Protein AF-A0A382VR81-F1 (afdb_monomer_lite)

Sequence (101 aa):
LRLDLHKSNTGKYSLIIDSGKGIYLSEFKLENPKLPPAFAMFLRRHLNNSILKRIELQQGERIIELVFQTKIGEKKLISELHGKGNFILTDSKNKIINSAV

pLDDT: mean 95.31, std 3.08, range [80.69, 98.56]

Secondary structure (DSSP, 8-state):
-EEEEEETTTEEEEEEEETTTEEEEE-S-PPPPSS--HHHHHHHHHHTT-EEEEEEEPTTSSEEEEEEEETTEEEEEEEE-STT-EEEEEETT--EEEEE-

Radius of gyration: 13.34 Å; chains: 1; bounding box: 29×31×34 Å

Structure (mmCIF, N/CA/C/O backbone):
data_AF-A0A382VR81-F1
#
_entry.id   AF-A0A382VR81-F1
#
loop_
_atom_site.group_PDB
_atom_site.id
_atom_site.type_symbol
_atom_site.label_atom_id
_atom_site.label_alt_id
_atom_site.label_comp_id
_atom_site.label_asym_id
_atom_site.label_entity_id
_atom_site.label_seq_id
_atom_site.pdbx_PDB_ins_code
_atom_site.Cartn_x
_atom_site.Cartn_y
_atom_site.Cartn_z
_atom_site.occupancy
_atom_site.B_iso_or_equiv
_atom_site.auth_seq_id
_atom_site.auth_comp_id
_atom_site.auth_asym_id
_atom_site.auth_atom_id
_atom_site.pdbx_PDB_model_num
ATOM 1 N N . LEU A 1 1 ? 7.618 -1.968 1.456 1.00 92.50 1 LEU A N 1
ATOM 2 C CA . LEU A 1 1 ? 6.704 -0.839 1.761 1.00 92.50 1 LEU A CA 1
ATOM 3 C C . LEU A 1 1 ? 6.110 -1.012 3.160 1.00 92.50 1 LEU A C 1
ATOM 5 O O . LEU A 1 1 ? 5.735 -2.123 3.501 1.00 92.50 1 LEU A O 1
ATOM 9 N N . ARG A 1 2 ? 6.009 0.056 3.962 1.00 94.31 2 ARG A N 1
ATOM 10 C CA . ARG A 1 2 ? 5.326 0.048 5.269 1.00 94.31 2 ARG A CA 1
ATOM 11 C C . ARG A 1 2 ? 4.109 0.967 5.224 1.00 94.31 2 ARG A C 1
ATOM 13 O O . ARG A 1 2 ? 4.253 2.139 4.880 1.00 94.31 2 ARG A O 1
ATOM 20 N N . LEU A 1 3 ? 2.946 0.447 5.601 1.00 95.19 3 LEU A N 1
ATOM 21 C CA . LEU A 1 3 ? 1.704 1.195 5.758 1.00 95.19 3 LEU A CA 1
ATOM 22 C C . LEU A 1 3 ? 1.304 1.200 7.231 1.00 95.19 3 LEU A C 1
ATOM 24 O O . LEU A 1 3 ? 1.071 0.155 7.832 1.00 95.19 3 LEU A O 1
ATOM 28 N N . ASP A 1 4 ? 1.220 2.394 7.800 1.00 94.94 4 ASP A N 1
ATOM 29 C CA . ASP A 1 4 ? 0.719 2.599 9.151 1.00 94.94 4 ASP A CA 1
ATOM 30 C C . ASP A 1 4 ? -0.797 2.838 9.076 1.00 94.94 4 ASP A C 1
ATOM 32 O O . ASP A 1 4 ? -1.244 3.867 8.569 1.00 94.94 4 ASP A O 1
ATOM 36 N N . LEU A 1 5 ? -1.581 1.874 9.556 1.00 95.38 5 LEU A N 1
ATOM 37 C CA . LEU A 1 5 ? -3.043 1.870 9.504 1.00 95.38 5 LEU A CA 1
ATOM 38 C C . LEU A 1 5 ? -3.611 2.066 10.909 1.00 95.38 5 LEU A C 1
ATOM 40 O O . LEU A 1 5 ? -3.098 1.506 11.873 1.00 95.38 5 LEU A O 1
ATOM 44 N N . HIS A 1 6 ? -4.691 2.832 11.034 1.00 95.94 6 HIS A N 1
ATOM 45 C CA . HIS A 1 6 ? -5.416 2.980 12.293 1.00 95.94 6 HIS A CA 1
ATOM 46 C C . HIS A 1 6 ? -6.778 2.298 12.192 1.00 95.94 6 HIS A C 1
ATOM 48 O O . HIS A 1 6 ? -7.561 2.603 11.292 1.00 95.94 6 HIS A O 1
ATOM 54 N N . LYS A 1 7 ? -7.072 1.400 13.132 1.00 94.75 7 LYS A N 1
ATOM 55 C CA . LYS A 1 7 ? -8.374 0.752 13.273 1.00 94.75 7 LYS A CA 1
ATOM 56 C C . LYS A 1 7 ? -9.043 1.264 14.544 1.00 94.75 7 LYS A C 1
ATOM 58 O O . LYS A 1 7 ? -8.472 1.188 15.633 1.00 94.75 7 LYS A O 1
ATOM 63 N N . SER A 1 8 ? -10.258 1.792 14.407 1.00 93.50 8 SER A N 1
ATOM 64 C CA . SER A 1 8 ? -11.034 2.305 15.540 1.00 93.50 8 SER A CA 1
ATOM 65 C C . SER A 1 8 ? -11.140 1.264 16.657 1.00 93.50 8 SER A C 1
ATOM 67 O O . SER A 1 8 ? -11.307 0.073 16.389 1.00 93.50 8 SER A O 1
ATOM 69 N N . ASN A 1 9 ? -11.022 1.715 17.907 1.00 94.19 9 ASN A N 1
ATOM 70 C CA . ASN A 1 9 ? -11.075 0.896 19.128 1.00 94.19 9 ASN A CA 1
ATOM 71 C C . ASN A 1 9 ? -9.974 -0.173 19.274 1.00 94.19 9 ASN A C 1
ATOM 73 O O . ASN A 1 9 ? -9.983 -0.915 20.247 1.00 94.19 9 ASN A O 1
ATOM 77 N N . THR A 1 10 ? -9.030 -0.267 18.333 1.00 94.62 10 THR A N 1
ATOM 78 C CA . THR A 1 10 ? -7.897 -1.214 18.394 1.00 94.62 10 THR A CA 1
ATOM 79 C C . THR A 1 10 ? -6.547 -0.509 18.315 1.00 94.62 10 THR A C 1
ATOM 81 O O . THR A 1 10 ? -5.570 -0.993 18.874 1.00 94.62 10 THR A O 1
ATOM 84 N N . GLY A 1 11 ? -6.490 0.659 17.670 1.00 93.62 11 GLY A N 1
ATOM 85 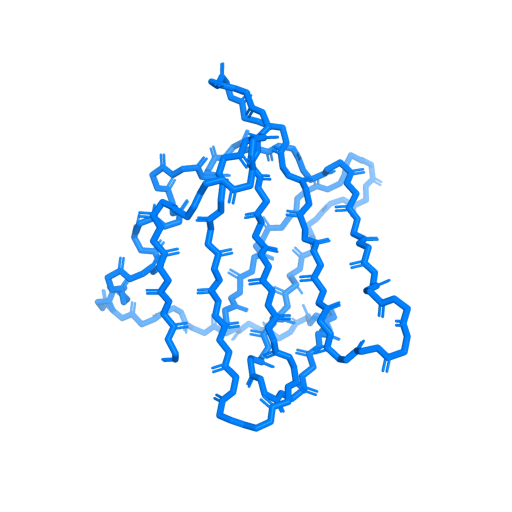C CA . GLY A 1 11 ? -5.290 1.479 17.579 1.00 93.62 11 GLY A CA 1
ATOM 86 C C . GLY A 1 11 ? -4.531 1.268 16.273 1.00 93.62 11 GLY A C 1
ATOM 87 O O . GLY A 1 11 ? -5.121 1.096 15.203 1.00 93.62 11 GLY A O 1
ATOM 88 N N . LYS A 1 12 ? -3.203 1.371 16.345 1.00 94.50 12 LYS A N 1
ATOM 89 C CA . LYS A 1 12 ? -2.319 1.415 15.177 1.00 94.50 12 LYS A CA 1
ATOM 90 C C . LYS A 1 12 ? -1.773 0.029 14.834 1.00 94.50 12 LYS A C 1
ATOM 92 O O . LYS A 1 12 ? -1.210 -0.640 15.690 1.00 94.50 12 LYS A O 1
ATOM 97 N N . TYR A 1 13 ? -1.834 -0.327 13.556 1.00 95.25 13 TYR A N 1
ATOM 98 C CA . TYR A 1 13 ? -1.174 -1.486 12.965 1.00 95.25 13 TYR A CA 1
ATOM 99 C C . TYR A 1 13 ? -0.118 -1.025 11.962 1.00 95.25 13 TYR A C 1
ATOM 101 O O . TYR A 1 13 ? -0.355 -0.102 11.181 1.00 95.25 13 TYR A O 1
ATOM 109 N N . SER A 1 14 ? 1.041 -1.679 11.958 1.00 95.44 14 SER A N 1
ATOM 110 C CA . SER A 1 14 ? 2.066 -1.482 10.933 1.00 95.44 14 SER A CA 1
ATOM 111 C C . SER A 1 14 ? 2.072 -2.696 10.010 1.00 95.44 14 SER A C 1
ATOM 113 O O . SER A 1 14 ? 2.475 -3.790 10.402 1.00 95.44 14 SER A O 1
ATOM 115 N N . LEU A 1 15 ? 1.586 -2.494 8.789 1.00 95.75 15 LEU A N 1
ATOM 116 C CA . LEU A 1 15 ? 1.534 -3.501 7.739 1.00 95.75 15 LEU A CA 1
ATOM 117 C C . LEU A 1 15 ? 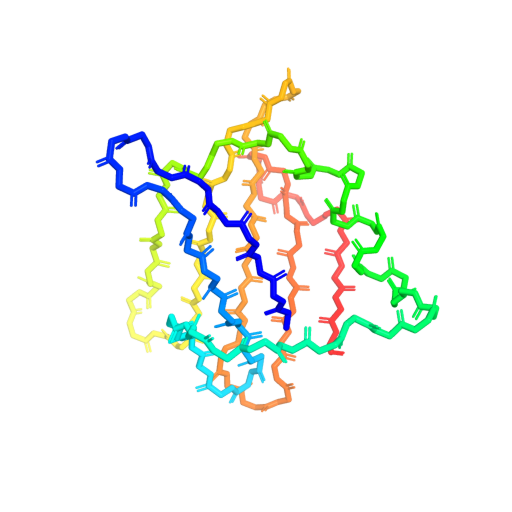2.765 -3.348 6.850 1.00 95.75 15 LEU A C 1
ATOM 119 O O . LEU A 1 15 ? 2.983 -2.293 6.249 1.00 95.75 15 LEU A O 1
ATOM 123 N N . ILE A 1 16 ? 3.575 -4.393 6.764 1.00 96.00 16 ILE A N 1
ATOM 124 C CA . ILE A 1 16 ? 4.737 -4.440 5.886 1.00 96.00 16 ILE A CA 1
ATOM 125 C C . ILE A 1 16 ? 4.397 -5.296 4.678 1.00 96.00 16 ILE A C 1
ATOM 127 O O . ILE A 1 16 ? 3.920 -6.417 4.816 1.00 96.00 16 ILE A O 1
ATOM 131 N N . ILE A 1 17 ? 4.664 -4.751 3.498 1.00 95.75 17 ILE A N 1
ATOM 132 C CA . ILE A 1 17 ? 4.560 -5.446 2.221 1.00 95.75 17 ILE A CA 1
ATOM 133 C C . ILE A 1 17 ? 5.969 -5.485 1.640 1.00 95.75 17 ILE A C 1
ATOM 135 O O . ILE A 1 17 ? 6.515 -4.440 1.276 1.00 95.75 17 ILE A O 1
ATOM 139 N N . ASP A 1 18 ? 6.573 -6.663 1.610 1.00 94.38 18 ASP A N 1
ATOM 140 C CA . ASP A 1 18 ? 7.851 -6.919 0.953 1.00 94.38 18 ASP A CA 1
ATOM 141 C C . ASP A 1 18 ? 7.544 -7.519 -0.421 1.00 94.38 18 ASP A C 1
ATOM 143 O O . ASP A 1 18 ? 7.127 -8.679 -0.526 1.00 94.38 18 ASP A O 1
ATOM 147 N N . SER A 1 19 ? 7.648 -6.690 -1.466 1.00 93.56 19 SER A N 1
ATOM 148 C CA . SER A 1 19 ? 7.376 -7.128 -2.834 1.00 93.56 19 SER A CA 1
ATOM 149 C C . SER A 1 19 ? 8.287 -8.308 -3.174 1.00 93.56 19 SER A C 1
ATOM 151 O O . SER A 1 19 ? 9.422 -8.411 -2.715 1.00 93.56 19 SER A O 1
ATOM 153 N N . GLY A 1 20 ? 7.756 -9.274 -3.916 1.00 95.81 20 GLY A N 1
ATOM 154 C CA . GLY A 1 20 ? 8.481 -10.507 -4.222 1.00 95.81 20 GLY A CA 1
ATOM 155 C C . GLY A 1 20 ? 8.523 -11.542 -3.089 1.00 95.81 20 GLY A C 1
ATOM 156 O O . GLY A 1 20 ? 8.892 -12.686 -3.361 1.00 95.81 20 GLY A O 1
ATOM 157 N N . LYS A 1 21 ? 8.128 -11.193 -1.851 1.00 95.50 21 LYS A N 1
ATOM 158 C CA . LYS A 1 21 ? 8.187 -12.112 -0.699 1.00 95.50 21 LYS A CA 1
ATOM 159 C C . LYS A 1 21 ? 6.848 -12.331 -0.007 1.00 95.50 21 LYS A C 1
ATOM 161 O O . LYS A 1 21 ? 6.409 -13.473 0.100 1.00 95.50 21 LYS A O 1
ATOM 166 N N . GLY A 1 22 ? 6.212 -11.278 0.504 1.00 94.94 22 GLY A N 1
ATOM 167 C CA . GLY A 1 22 ? 5.025 -11.447 1.337 1.00 94.94 22 GLY A CA 1
ATOM 168 C C . GLY A 1 22 ? 4.533 -10.186 2.038 1.00 94.94 22 GLY A C 1
ATOM 169 O O . GLY A 1 22 ? 5.088 -9.097 1.899 1.00 94.94 22 GLY A O 1
ATOM 170 N N . ILE A 1 23 ? 3.474 -10.362 2.824 1.00 96.00 23 ILE A N 1
ATOM 171 C CA . ILE A 1 23 ? 2.825 -9.314 3.609 1.00 96.00 23 ILE A CA 1
ATOM 172 C C . ILE A 1 23 ? 2.673 -9.767 5.063 1.00 96.00 23 ILE A C 1
ATOM 174 O O . ILE A 1 23 ? 2.313 -10.914 5.320 1.00 96.00 23 ILE A O 1
ATOM 178 N N . TYR A 1 24 ? 2.971 -8.888 6.019 1.00 95.69 24 TYR A N 1
ATOM 179 C CA . TYR A 1 24 ? 2.961 -9.218 7.445 1.00 95.69 24 TYR A CA 1
ATOM 180 C C . TYR A 1 24 ? 2.638 -8.003 8.317 1.00 95.69 24 TYR A C 1
ATOM 182 O O . TYR A 1 24 ? 2.991 -6.865 7.998 1.00 95.69 24 TYR A O 1
ATOM 190 N N . LEU A 1 25 ? 1.973 -8.249 9.446 1.00 95.62 25 LEU A N 1
ATOM 191 C CA . LEU A 1 25 ? 1.881 -7.272 10.528 1.00 95.62 25 LEU A CA 1
ATOM 192 C C . LEU A 1 25 ? 3.187 -7.282 11.318 1.00 95.62 25 LEU A C 1
ATOM 194 O O . LEU A 1 25 ? 3.793 -8.332 11.520 1.00 95.62 25 LEU A O 1
ATOM 198 N N . SER A 1 26 ? 3.629 -6.106 11.743 1.00 93.94 26 SER A N 1
ATOM 199 C CA . SER A 1 26 ? 4.891 -5.944 12.452 1.00 93.94 26 SER A CA 1
ATOM 200 C C . SER A 1 26 ? 4.737 -5.001 13.636 1.00 93.94 26 SER A C 1
ATOM 202 O O . SER A 1 26 ? 4.163 -3.921 13.507 1.00 93.94 26 SER A O 1
ATOM 204 N N . GLU A 1 27 ? 5.303 -5.393 14.773 1.00 91.38 27 GLU A N 1
ATOM 205 C CA . GLU A 1 27 ? 5.465 -4.536 15.955 1.00 91.38 27 GLU A CA 1
ATOM 206 C C . GLU A 1 27 ? 6.844 -3.854 15.986 1.00 91.38 27 GLU A C 1
ATOM 208 O O . GLU A 1 27 ? 7.114 -2.998 16.831 1.00 91.38 27 GLU A O 1
ATOM 213 N N . PHE A 1 28 ? 7.729 -4.191 15.040 1.00 88.00 28 PHE A N 1
ATOM 214 C CA . PHE A 1 28 ? 9.073 -3.634 14.982 1.00 88.00 28 PHE A CA 1
ATOM 215 C C . PHE A 1 28 ? 9.046 -2.148 14.615 1.00 88.00 28 PHE A C 1
ATOM 217 O O . PHE A 1 28 ? 8.441 -1.721 13.624 1.00 88.00 28 PHE A O 1
ATOM 224 N N . LYS A 1 29 ? 9.792 -1.348 15.382 1.00 80.69 29 LYS A N 1
ATOM 225 C CA . LYS A 1 29 ? 10.059 0.054 15.055 1.00 80.69 29 LYS A CA 1
ATOM 226 C C . LYS A 1 29 ? 11.101 0.123 13.939 1.00 80.69 29 LYS A C 1
ATOM 228 O O . LYS A 1 29 ? 12.296 0.154 14.196 1.00 80.69 29 LYS A O 1
ATOM 233 N N . LEU A 1 30 ? 10.632 0.144 12.694 1.00 83.50 30 LEU A N 1
ATOM 234 C CA . LEU A 1 30 ? 11.479 0.430 11.537 1.00 83.50 30 LEU A CA 1
ATOM 235 C C . LEU A 1 30 ? 11.742 1.935 11.449 1.00 83.50 30 LEU A C 1
ATOM 237 O O . LEU A 1 30 ? 10.790 2.723 11.395 1.00 83.50 30 LEU A O 1
ATOM 241 N N . GLU A 1 31 ? 13.015 2.323 11.409 1.00 87.69 31 GLU A N 1
ATOM 242 C CA . GLU A 1 31 ? 13.405 3.702 11.134 1.00 87.69 31 GLU A CA 1
ATOM 243 C C . GLU A 1 31 ? 13.074 4.059 9.685 1.00 87.69 31 GLU A C 1
ATOM 245 O O . GLU A 1 31 ? 13.404 3.336 8.743 1.00 87.69 31 GLU A O 1
ATOM 250 N N . ASN A 1 32 ? 12.387 5.186 9.498 1.00 88.38 32 ASN A N 1
ATOM 251 C CA . ASN A 1 32 ? 12.163 5.705 8.158 1.00 88.38 32 ASN A CA 1
ATOM 252 C C . ASN A 1 32 ? 13.481 6.281 7.619 1.00 88.38 32 ASN A C 1
ATOM 254 O O . ASN A 1 32 ? 14.174 6.986 8.358 1.00 88.38 32 ASN A O 1
ATOM 258 N N . PRO A 1 33 ? 13.817 6.055 6.338 1.00 91.06 33 PRO A N 1
ATOM 259 C CA . PRO A 1 33 ? 15.002 6.659 5.746 1.00 91.06 33 PRO A CA 1
ATOM 260 C C . PRO A 1 33 ? 14.890 8.189 5.7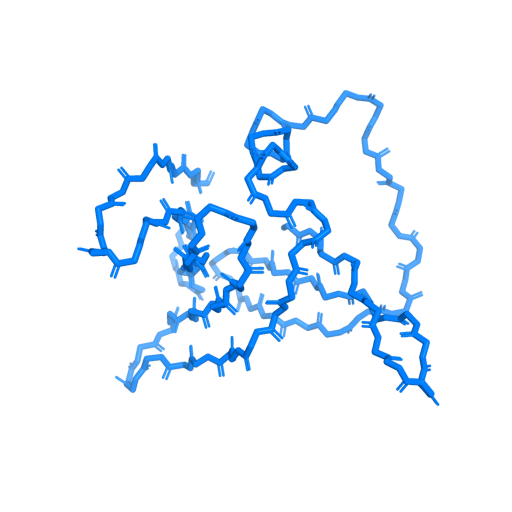78 1.00 91.06 33 PRO A C 1
ATOM 262 O O . PRO A 1 33 ? 13.798 8.738 5.603 1.00 91.06 33 PRO A O 1
ATOM 265 N N . LYS A 1 34 ? 16.028 8.880 5.955 1.00 90.94 34 LYS A N 1
ATOM 266 C CA . LYS A 1 34 ? 16.084 10.356 5.989 1.00 90.94 34 LYS A CA 1
ATOM 267 C C . LYS A 1 34 ? 15.484 10.980 4.729 1.00 90.94 34 LYS A C 1
ATOM 269 O O . LYS A 1 34 ? 14.729 11.943 4.817 1.00 90.94 34 LYS A O 1
ATOM 274 N N . LEU A 1 35 ? 15.799 10.403 3.568 1.00 91.56 35 LEU A N 1
ATOM 275 C CA . LEU A 1 35 ? 15.183 10.758 2.297 1.00 91.56 35 LEU A CA 1
ATOM 276 C C . LEU A 1 35 ? 14.166 9.672 1.919 1.00 91.56 35 LEU A C 1
ATOM 278 O O . LEU A 1 35 ? 14.563 8.531 1.670 1.00 91.56 35 LEU A O 1
ATOM 282 N N . PRO A 1 36 ? 12.858 9.978 1.886 1.00 90.19 36 PRO A N 1
ATOM 283 C CA . PRO A 1 36 ? 11.865 8.996 1.482 1.00 90.19 36 PRO A CA 1
ATOM 284 C C . PRO A 1 36 ? 12.020 8.647 -0.008 1.00 90.19 36 PRO A C 1
ATOM 286 O O . PRO A 1 36 ? 12.172 9.554 -0.827 1.00 90.19 36 PRO A O 1
ATOM 289 N N . PRO A 1 37 ? 11.907 7.360 -0.389 1.00 92.94 37 PRO A N 1
ATOM 290 C CA . PRO A 1 37 ? 11.892 6.962 -1.792 1.00 92.94 37 PRO A CA 1
ATOM 291 C C . PRO A 1 37 ? 10.791 7.683 -2.579 1.00 92.94 37 PRO A C 1
ATOM 293 O O . PRO A 1 37 ? 9.694 7.912 -2.053 1.00 92.94 37 PRO A O 1
ATOM 296 N N . ALA A 1 38 ? 11.045 7.979 -3.856 1.00 95.31 38 ALA A N 1
ATOM 297 C CA . ALA A 1 38 ? 10.106 8.709 -4.714 1.00 95.31 38 ALA A CA 1
ATOM 298 C C . ALA A 1 38 ? 8.717 8.048 -4.755 1.00 95.31 38 ALA A C 1
ATOM 300 O O . ALA A 1 38 ? 7.698 8.725 -4.608 1.00 95.31 38 ALA A O 1
ATOM 301 N N . PHE A 1 39 ? 8.667 6.715 -4.846 1.00 95.94 39 PHE A N 1
ATOM 302 C CA . PHE A 1 39 ? 7.408 5.972 -4.828 1.00 95.94 39 PHE A CA 1
ATOM 303 C C . PHE A 1 39 ? 6.662 6.093 -3.489 1.00 95.94 39 PHE A C 1
ATOM 305 O O . PHE A 1 39 ? 5.445 6.254 -3.469 1.00 95.94 39 PHE A O 1
ATOM 312 N N . ALA A 1 40 ? 7.371 6.123 -2.355 1.00 94.38 40 ALA A N 1
ATOM 313 C CA . ALA A 1 40 ? 6.744 6.343 -1.050 1.00 94.38 40 ALA A CA 1
ATOM 314 C C . ALA A 1 40 ? 6.127 7.748 -0.949 1.00 94.38 40 ALA A C 1
ATOM 316 O O . ALA A 1 40 ? 5.022 7.912 -0.428 1.00 94.38 40 ALA A O 1
ATOM 317 N N . MET A 1 41 ? 6.806 8.771 -1.479 1.00 95.94 41 MET A N 1
ATOM 318 C CA . MET A 1 41 ? 6.243 10.123 -1.570 1.00 95.94 41 MET A CA 1
ATOM 319 C C . MET A 1 41 ? 5.025 10.179 -2.497 1.00 95.94 41 MET A C 1
ATOM 321 O O . MET A 1 41 ? 4.033 10.828 -2.164 1.00 95.94 41 MET A O 1
ATOM 325 N N . PHE A 1 42 ? 5.081 9.480 -3.629 1.00 97.69 42 PHE A N 1
ATOM 326 C CA . PHE A 1 42 ? 3.964 9.350 -4.559 1.00 97.69 42 PHE A CA 1
ATOM 327 C C . PHE A 1 42 ? 2.741 8.711 -3.882 1.00 97.69 42 PHE A C 1
ATOM 329 O O . PHE A 1 42 ? 1.653 9.288 -3.914 1.00 97.69 42 PHE A O 1
ATOM 336 N N . LEU A 1 43 ? 2.917 7.591 -3.173 1.00 97.56 43 LEU A N 1
ATOM 337 C CA . LEU A 1 43 ? 1.833 6.951 -2.426 1.00 97.56 43 LEU A CA 1
ATOM 338 C C . LEU A 1 43 ? 1.248 7.879 -1.359 1.00 97.56 43 LEU A C 1
ATOM 340 O O . LEU A 1 43 ? 0.029 7.956 -1.237 1.00 97.56 43 LEU A O 1
ATOM 344 N N . ARG A 1 44 ? 2.072 8.652 -0.634 1.00 95.81 44 ARG A N 1
ATOM 345 C CA . ARG A 1 44 ? 1.563 9.647 0.330 1.00 95.81 44 ARG A CA 1
ATOM 346 C C . ARG A 1 44 ? 0.637 10.672 -0.328 1.00 95.81 44 ARG A C 1
ATOM 348 O O . ARG A 1 44 ? -0.384 11.014 0.256 1.00 95.81 44 ARG A O 1
ATOM 355 N N . ARG A 1 45 ? 0.928 11.132 -1.548 1.00 96.25 45 ARG A N 1
ATOM 356 C CA . ARG A 1 45 ? 0.047 12.076 -2.264 1.00 96.25 45 ARG A CA 1
ATOM 357 C C . ARG A 1 45 ? -1.307 11.472 -2.648 1.00 96.25 45 ARG A C 1
ATOM 359 O O . ARG A 1 45 ? -2.265 12.217 -2.820 1.00 96.25 45 ARG A O 1
ATOM 366 N N . HIS A 1 46 ? -1.397 10.149 -2.776 1.00 96.88 46 HIS A N 1
ATOM 367 C CA . HIS A 1 46 ? -2.608 9.476 -3.246 1.00 96.88 46 HIS A CA 1
ATOM 368 C C . HIS A 1 46 ? -3.401 8.744 -2.163 1.00 96.88 46 HIS A C 1
ATOM 370 O O . HIS A 1 46 ? -4.616 8.635 -2.298 1.00 96.88 46 HIS A O 1
ATOM 376 N N . LEU A 1 47 ? -2.734 8.233 -1.130 1.00 97.56 47 LEU A N 1
ATOM 377 C CA . LEU A 1 47 ? -3.312 7.320 -0.143 1.00 97.56 47 LEU A CA 1
ATOM 378 C C . LEU A 1 47 ? -3.281 7.872 1.286 1.00 97.56 47 LEU A C 1
ATOM 380 O O . LEU A 1 47 ? -3.856 7.257 2.184 1.00 97.56 47 LEU A O 1
ATOM 384 N N . ASN A 1 48 ? -2.630 9.011 1.543 1.00 96.06 48 ASN A N 1
ATOM 385 C CA . ASN A 1 48 ? -2.620 9.562 2.895 1.00 96.06 48 ASN A CA 1
ATOM 386 C C . ASN A 1 48 ? -4.046 9.926 3.343 1.00 96.06 48 ASN A C 1
ATOM 388 O O . ASN A 1 48 ? -4.808 10.522 2.581 1.00 96.06 48 ASN A O 1
ATOM 392 N N . ASN A 1 49 ? -4.399 9.564 4.580 1.00 95.38 49 ASN A N 1
ATOM 393 C CA . ASN A 1 49 ? -5.755 9.670 5.141 1.00 95.38 49 ASN A CA 1
ATOM 394 C C . ASN A 1 49 ? -6.851 8.907 4.365 1.00 95.38 49 ASN A C 1
ATOM 396 O O . ASN A 1 49 ? -8.033 9.224 4.504 1.00 95.38 49 ASN A O 1
ATOM 400 N N . SER A 1 50 ? -6.483 7.929 3.535 1.00 97.62 50 SER A N 1
ATOM 401 C CA . SER A 1 50 ? -7.451 7.029 2.900 1.00 97.62 50 SER A CA 1
ATOM 402 C C . SER A 1 50 ? -7.879 5.906 3.846 1.00 97.62 50 SER A C 1
ATOM 404 O O . SER A 1 50 ? -7.173 5.567 4.797 1.00 97.62 50 SER A O 1
ATOM 406 N N . ILE A 1 51 ? -9.048 5.326 3.580 1.00 97.88 51 ILE A N 1
ATOM 407 C CA . ILE A 1 51 ? -9.590 4.207 4.354 1.00 97.88 51 ILE A CA 1
ATOM 408 C C . ILE A 1 51 ? -9.330 2.925 3.573 1.00 97.88 51 ILE A C 1
ATOM 410 O O . ILE A 1 51 ? -9.830 2.774 2.460 1.00 97.88 51 ILE A O 1
ATOM 414 N N . LEU A 1 52 ? -8.589 1.985 4.158 1.00 97.75 52 LEU A N 1
ATOM 415 C CA . LEU A 1 52 ? -8.451 0.641 3.600 1.00 97.75 52 LEU A CA 1
ATOM 416 C C . LEU A 1 52 ? -9.788 -0.100 3.741 1.00 97.75 52 LEU A C 1
ATOM 418 O O . LEU A 1 52 ? -10.242 -0.362 4.853 1.00 97.75 52 LEU A O 1
ATOM 422 N N . LYS A 1 53 ? -10.439 -0.395 2.614 1.00 98.00 53 LYS A N 1
ATOM 423 C CA . LYS A 1 53 ? -11.765 -1.024 2.558 1.00 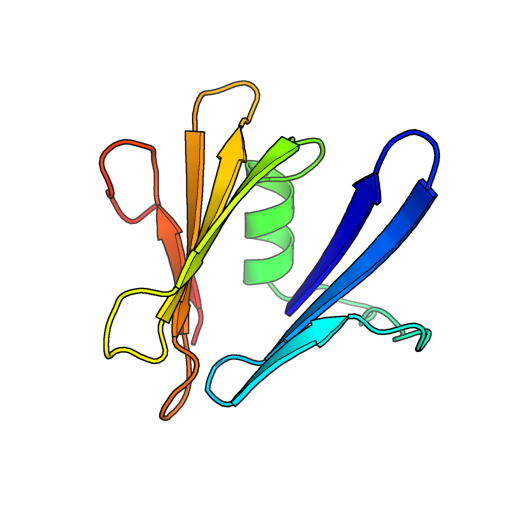98.00 53 LYS A CA 1
ATOM 424 C C . LYS A 1 53 ? -11.680 -2.538 2.477 1.00 98.00 53 LYS A C 1
ATOM 426 O O . LYS A 1 53 ? -12.473 -3.210 3.130 1.00 98.00 53 LYS A O 1
ATOM 431 N N . ARG A 1 54 ? -10.766 -3.054 1.654 1.00 97.19 54 ARG A N 1
ATOM 432 C CA . ARG A 1 54 ? -10.607 -4.486 1.384 1.00 97.19 54 ARG A CA 1
ATOM 433 C C . ARG A 1 54 ? -9.141 -4.819 1.135 1.00 97.19 54 ARG A C 1
ATOM 435 O O . ARG A 1 54 ? -8.377 -3.975 0.666 1.00 97.19 54 ARG A O 1
ATOM 442 N N . ILE A 1 55 ? -8.783 -6.048 1.479 1.00 96.94 55 ILE A N 1
ATOM 443 C CA . ILE A 1 55 ? -7.520 -6.685 1.123 1.00 96.94 55 ILE A CA 1
ATOM 444 C C . ILE A 1 55 ? -7.913 -7.998 0.453 1.00 96.94 55 ILE A C 1
ATOM 446 O O . ILE A 1 55 ? -8.588 -8.815 1.076 1.00 96.94 55 ILE A O 1
ATOM 450 N N . GLU A 1 56 ? -7.533 -8.177 -0.804 1.00 96.19 56 GLU A N 1
ATOM 451 C CA . GLU A 1 56 ? -7.946 -9.312 -1.629 1.00 96.19 56 GLU A CA 1
ATOM 452 C C . GLU A 1 56 ? -6.702 -9.995 -2.202 1.00 96.19 56 GLU A C 1
ATOM 454 O O . GLU A 1 56 ? -5.823 -9.340 -2.760 1.00 96.19 56 GLU A O 1
ATOM 459 N N . LEU A 1 57 ? -6.601 -11.314 -2.032 1.00 95.12 57 LEU A N 1
ATOM 460 C CA . LEU A 1 57 ? -5.590 -12.126 -2.704 1.00 95.12 57 LEU A CA 1
ATOM 461 C C . LEU A 1 57 ? -6.185 -12.626 -4.018 1.00 95.12 57 LEU A C 1
ATOM 463 O O . LEU A 1 57 ? -7.266 -13.217 -4.018 1.00 95.12 57 LEU A O 1
ATOM 467 N N . GLN A 1 58 ? -5.478 -12.423 -5.123 1.00 94.56 58 GLN A N 1
ATOM 468 C CA . GLN A 1 58 ? -5.902 -12.966 -6.404 1.00 94.56 58 GLN A CA 1
ATOM 469 C C . GLN A 1 58 ? -5.788 -14.495 -6.386 1.00 94.56 58 GLN A C 1
ATOM 471 O O . GLN A 1 58 ? -4.748 -15.057 -6.046 1.00 94.56 58 GLN A O 1
ATOM 476 N N . GLN A 1 59 ? -6.875 -15.183 -6.733 1.00 94.00 59 GLN A N 1
ATOM 477 C CA . GLN A 1 59 ? -6.939 -16.639 -6.642 1.00 94.00 59 GLN A CA 1
ATOM 478 C C . GLN A 1 59 ? -5.859 -17.303 -7.507 1.00 94.00 59 GLN A C 1
ATOM 480 O O . GLN A 1 59 ? -5.761 -17.034 -8.700 1.00 94.00 59 GLN A O 1
ATOM 485 N N . GLY A 1 60 ? -5.074 -18.191 -6.891 1.00 92.94 60 GLY A N 1
ATOM 486 C CA . GLY A 1 60 ? -4.001 -18.933 -7.560 1.00 92.94 60 GLY A CA 1
ATOM 487 C C . GLY A 1 60 ? -2.707 -18.144 -7.771 1.00 92.94 60 GLY A C 1
ATOM 488 O O . GLY A 1 60 ? -1.702 -18.740 -8.143 1.00 92.94 60 GLY A O 1
ATOM 489 N N . GLU A 1 61 ? -2.693 -16.845 -7.466 1.00 95.00 61 GLU A N 1
ATOM 490 C CA . GLU A 1 61 ? -1.567 -15.956 -7.734 1.00 95.00 61 GLU A CA 1
ATOM 491 C C . GLU A 1 61 ? -1.017 -15.345 -6.444 1.00 95.00 61 GLU A C 1
ATOM 493 O O . GLU A 1 61 ? -1.738 -15.048 -5.491 1.00 95.00 61 GLU A O 1
ATOM 498 N N . ARG A 1 62 ? 0.292 -15.085 -6.413 1.00 95.94 62 ARG A N 1
ATOM 499 C CA . ARG A 1 62 ? 0.924 -14.336 -5.314 1.00 95.94 62 ARG A CA 1
ATOM 500 C C . ARG A 1 62 ? 0.808 -12.834 -5.569 1.00 95.94 62 ARG A C 1
ATOM 502 O O . ARG A 1 62 ? 1.816 -12.136 -5.619 1.00 95.94 62 ARG A O 1
ATOM 509 N N . ILE A 1 63 ? -0.420 -12.356 -5.754 1.00 97.25 63 ILE A N 1
ATOM 510 C CA . ILE A 1 63 ? -0.748 -10.953 -6.031 1.00 97.25 63 ILE A CA 1
ATOM 511 C C . ILE A 1 63 ? -1.809 -10.498 -5.036 1.00 97.25 63 ILE A C 1
ATOM 513 O O . ILE A 1 63 ? -2.867 -11.117 -4.924 1.00 97.25 63 ILE A O 1
ATOM 517 N N . ILE A 1 64 ? -1.525 -9.414 -4.316 1.00 97.62 64 ILE A N 1
ATOM 518 C CA . ILE A 1 64 ? -2.444 -8.839 -3.332 1.00 97.62 64 ILE A CA 1
ATOM 519 C C . ILE A 1 64 ? -2.924 -7.460 -3.772 1.00 97.62 64 ILE A C 1
ATOM 521 O O . ILE A 1 64 ? -2.124 -6.614 -4.165 1.00 97.62 64 ILE A O 1
ATOM 525 N N . GLU A 1 65 ? -4.227 -7.224 -3.673 1.00 97.88 65 GLU A N 1
ATOM 526 C CA . GLU A 1 65 ? -4.869 -5.941 -3.933 1.00 97.88 65 GLU A CA 1
ATOM 527 C C . GLU A 1 65 ? -5.338 -5.319 -2.611 1.00 97.88 65 GLU A C 1
ATOM 529 O O . GLU A 1 65 ? -6.138 -5.895 -1.873 1.00 97.88 65 GLU A O 1
ATOM 534 N N . LEU A 1 66 ? -4.845 -4.118 -2.302 1.00 98.19 66 LEU A N 1
ATOM 535 C CA . LEU A 1 66 ? -5.340 -3.291 -1.206 1.00 98.19 66 LEU A CA 1
ATOM 536 C C . LEU A 1 66 ? -6.212 -2.172 -1.779 1.00 98.19 66 LEU A C 1
ATOM 538 O O . LEU A 1 66 ? -5.714 -1.286 -2.479 1.00 98.19 66 LEU A O 1
ATOM 542 N N . VAL A 1 67 ? -7.505 -2.192 -1.460 1.00 98.44 67 VAL A N 1
ATOM 543 C CA . VAL A 1 67 ? -8.483 -1.225 -1.975 1.00 98.44 67 VAL A CA 1
ATOM 544 C C . VAL A 1 67 ? -8.671 -0.092 -0.977 1.00 98.44 67 VAL A C 1
ATOM 546 O O . VAL A 1 67 ? -9.164 -0.298 0.134 1.00 98.44 67 VAL A O 1
ATOM 549 N N . PHE A 1 68 ? -8.320 1.123 -1.381 1.00 98.50 68 PHE A N 1
ATOM 550 C CA . PHE A 1 68 ? -8.411 2.328 -0.566 1.00 98.50 68 PHE A CA 1
ATOM 551 C C . PHE A 1 68 ? -9.527 3.246 -1.056 1.00 98.50 68 PHE A C 1
ATOM 553 O O . PHE A 1 68 ? -9.537 3.667 -2.212 1.00 98.50 68 PHE A O 1
ATOM 560 N N . GLN A 1 69 ? -10.412 3.649 -0.148 1.00 98.38 69 GLN A N 1
ATOM 561 C CA . GLN A 1 69 ? -11.321 4.766 -0.371 1.00 98.38 69 GLN A CA 1
ATOM 562 C C . GLN A 1 69 ? -10.586 6.077 -0.081 1.00 98.38 69 GLN A C 1
ATOM 564 O O . GLN A 1 69 ? -10.204 6.350 1.060 1.00 98.38 69 GLN A O 1
ATOM 569 N N . THR A 1 70 ? -10.412 6.906 -1.108 1.00 97.19 70 THR A N 1
ATOM 570 C CA . THR A 1 70 ? -9.821 8.247 -0.988 1.00 97.19 70 THR A CA 1
ATOM 571 C C . THR A 1 70 ? -10.890 9.331 -1.151 1.00 97.19 70 THR A C 1
ATOM 573 O O . THR A 1 70 ? -12.044 9.038 -1.476 1.00 97.19 70 THR A O 1
ATOM 576 N N . LYS A 1 71 ? -10.509 10.603 -0.973 1.00 94.75 71 LYS A N 1
ATOM 577 C CA . LYS A 1 71 ? -11.401 11.754 -1.215 1.00 94.75 71 LYS A CA 1
ATOM 578 C C . LYS A 1 71 ? -11.814 11.914 -2.684 1.00 94.75 71 LYS A C 1
ATOM 580 O O . LYS A 1 71 ? -12.833 12.531 -2.954 1.00 94.75 71 LYS A O 1
ATOM 585 N N . ILE A 1 72 ? -11.021 11.380 -3.614 1.00 92.38 72 ILE A N 1
ATOM 586 C CA . ILE A 1 72 ? -11.217 11.519 -5.068 1.00 92.38 72 ILE A CA 1
ATOM 587 C C . ILE A 1 72 ? -11.673 10.209 -5.732 1.00 92.38 72 ILE A C 1
ATOM 589 O O . ILE A 1 72 ? -11.595 10.077 -6.948 1.00 92.38 72 ILE A O 1
ATOM 593 N N . GLY A 1 73 ? -12.115 9.231 -4.935 1.00 95.44 73 GLY A N 1
ATOM 594 C CA . GLY A 1 73 ? -12.557 7.915 -5.402 1.00 95.44 73 GLY A CA 1
ATOM 595 C C . GLY A 1 73 ? -11.695 6.760 -4.893 1.00 95.44 73 GLY A C 1
ATOM 596 O O . GLY A 1 73 ? -10.744 6.956 -4.127 1.00 95.44 73 GLY A O 1
ATOM 597 N N . GLU A 1 74 ? -12.051 5.543 -5.297 1.00 97.94 74 GLU A N 1
ATOM 598 C CA . GLU A 1 74 ? -11.286 4.343 -4.959 1.00 97.94 74 GLU A CA 1
ATOM 599 C C . GLU A 1 74 ? -9.957 4.287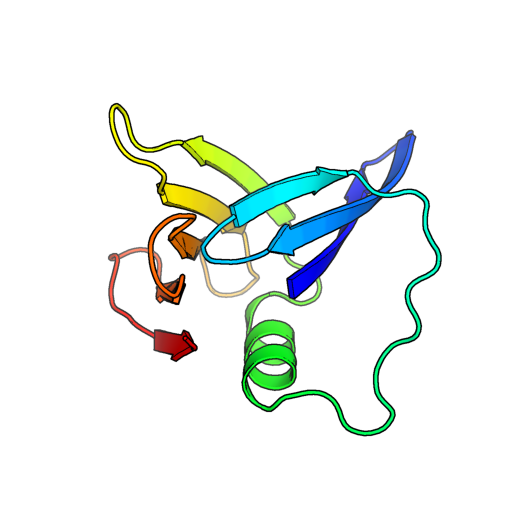 -5.723 1.00 97.94 74 GLU A C 1
ATOM 601 O O . GLU A 1 74 ? -9.852 4.686 -6.887 1.00 97.94 74 GLU A O 1
ATOM 606 N N . LYS A 1 75 ? -8.932 3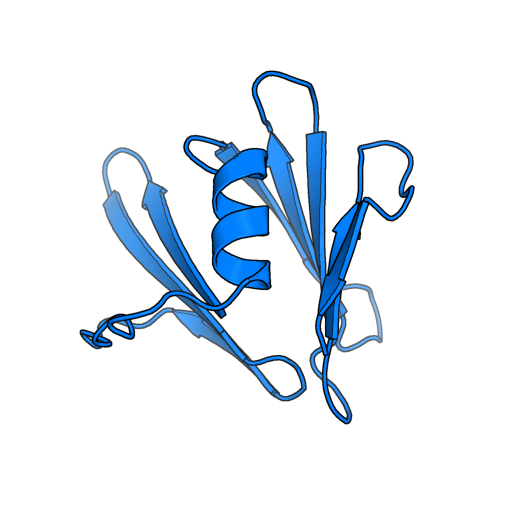.775 -5.045 1.00 98.38 75 LYS A N 1
ATOM 607 C CA . LYS A 1 75 ? -7.627 3.438 -5.616 1.00 98.38 75 LYS A CA 1
ATOM 608 C C . LYS A 1 75 ? -7.222 2.055 -5.146 1.00 98.38 75 LYS A C 1
ATOM 610 O O . LYS A 1 75 ? -7.532 1.675 -4.017 1.00 98.38 75 LYS A O 1
ATOM 615 N N . LYS A 1 76 ? -6.480 1.338 -5.979 1.00 98.50 76 LYS A N 1
ATOM 616 C CA . LYS A 1 76 ? -5.990 -0.001 -5.656 1.00 98.50 76 LYS A CA 1
ATOM 617 C C . LYS A 1 76 ? -4.475 0.016 -5.635 1.00 98.50 76 LYS A C 1
ATOM 619 O O . LYS A 1 76 ? -3.854 0.476 -6.591 1.00 98.50 76 LYS A O 1
ATOM 624 N N . LEU A 1 77 ? -3.889 -0.441 -4.535 1.00 98.38 77 LEU A N 1
ATOM 625 C CA . LEU A 1 77 ? -2.467 -0.746 -4.461 1.00 98.38 77 LEU A CA 1
ATOM 626 C C . LEU A 1 77 ? -2.309 -2.252 -4.640 1.00 98.38 77 LEU A C 1
ATOM 628 O O . LEU A 1 77 ? -2.622 -3.022 -3.735 1.00 98.38 77 LEU A O 1
ATOM 632 N N . ILE A 1 78 ? -1.833 -2.644 -5.810 1.00 98.12 78 ILE A N 1
ATOM 633 C CA . ILE A 1 78 ? -1.543 -4.026 -6.163 1.00 98.12 78 ILE A CA 1
ATOM 634 C C . ILE A 1 78 ? -0.071 -4.285 -5.844 1.00 98.12 78 ILE A C 1
ATOM 636 O O . ILE A 1 78 ? 0.790 -3.452 -6.142 1.00 98.12 78 ILE A O 1
ATOM 640 N N . SER A 1 79 ? 0.228 -5.420 -5.220 1.00 97.88 79 SER A N 1
ATOM 641 C CA . SER A 1 79 ? 1.599 -5.858 -4.983 1.00 97.88 79 SER A CA 1
ATOM 642 C C . SER A 1 79 ? 1.807 -7.291 -5.445 1.00 97.88 79 SER A C 1
ATOM 644 O O . SER A 1 79 ? 1.090 -8.203 -5.033 1.00 97.88 79 SER A O 1
ATOM 646 N N . GLU A 1 80 ? 2.816 -7.474 -6.289 1.00 97.69 80 GLU A N 1
ATOM 647 C CA . GLU A 1 80 ? 3.288 -8.780 -6.732 1.00 97.69 80 GLU A CA 1
ATOM 648 C C . GLU A 1 80 ? 4.286 -9.317 -5.696 1.00 97.69 80 GLU A C 1
ATOM 650 O O . GLU A 1 80 ? 5.322 -8.708 -5.411 1.00 97.69 80 GLU A O 1
ATOM 655 N N . LEU A 1 81 ? 3.966 -10.469 -5.112 1.00 96.62 81 LEU A N 1
ATOM 656 C CA . LEU A 1 81 ? 4.700 -11.131 -4.030 1.00 96.62 81 LEU A CA 1
ATOM 657 C C . LEU A 1 81 ? 5.529 -12.318 -4.558 1.00 96.62 81 LEU A C 1
ATOM 659 O O . LEU A 1 81 ? 5.768 -13.298 -3.852 1.00 96.62 81 LEU A O 1
ATOM 663 N N . HIS A 1 82 ? 5.950 -12.248 -5.821 1.00 93.94 82 HIS A N 1
ATOM 664 C CA . HIS A 1 82 ? 6.805 -13.234 -6.480 1.00 93.94 82 HIS A CA 1
ATOM 665 C C . HIS A 1 82 ? 7.895 -12.571 -7.334 1.00 93.94 82 HIS A C 1
ATOM 667 O O . HIS A 1 82 ? 7.788 -11.408 -7.721 1.00 93.94 82 HIS A O 1
ATOM 673 N N . GLY A 1 83 ? 8.934 -13.331 -7.690 1.00 94.50 83 GLY A N 1
ATOM 674 C CA . GLY A 1 83 ? 10.017 -12.846 -8.550 1.00 94.50 83 GLY A CA 1
ATOM 675 C C . GLY A 1 83 ? 10.752 -11.652 -7.935 1.00 94.50 83 GLY A C 1
ATOM 676 O O . GLY A 1 83 ? 11.083 -11.674 -6.753 1.00 94.50 83 GLY A O 1
ATOM 677 N N . LYS A 1 84 ? 10.998 -10.607 -8.737 1.00 94.75 84 LYS A N 1
ATOM 678 C CA . LYS A 1 84 ? 11.579 -9.341 -8.249 1.00 94.75 84 LYS A CA 1
ATOM 679 C C . LYS A 1 84 ? 10.588 -8.497 -7.439 1.00 94.75 84 LYS A C 1
ATOM 681 O O . LYS A 1 84 ? 11.016 -7.581 -6.749 1.00 94.75 84 LYS A O 1
ATOM 686 N N . GLY A 1 85 ? 9.299 -8.833 -7.497 1.00 96.00 85 GLY A N 1
ATOM 687 C CA . GLY A 1 85 ? 8.236 -8.055 -6.893 1.00 96.00 85 GLY A CA 1
ATOM 688 C C . GLY A 1 85 ? 7.899 -6.788 -7.670 1.00 96.00 85 GLY A C 1
ATOM 689 O O . GLY A 1 85 ? 8.659 -6.334 -8.520 1.00 96.00 85 GLY A O 1
ATOM 690 N N . ASN A 1 86 ? 6.726 -6.237 -7.379 1.00 97.31 86 ASN A N 1
ATOM 691 C CA . ASN A 1 86 ? 6.276 -4.974 -7.944 1.00 97.31 86 ASN A CA 1
ATOM 692 C C . ASN A 1 86 ? 5.212 -4.349 -7.037 1.00 97.31 86 ASN A C 1
ATOM 694 O O . ASN A 1 86 ? 4.483 -5.051 -6.326 1.00 97.31 86 ASN A O 1
ATOM 698 N N . PHE A 1 87 ? 5.103 -3.030 -7.090 1.00 98.12 87 PHE A N 1
ATOM 699 C CA . PHE A 1 87 ? 4.011 -2.252 -6.527 1.00 98.12 87 PHE A CA 1
ATOM 700 C C . PHE A 1 87 ? 3.370 -1.428 -7.631 1.00 98.12 87 PHE A C 1
ATOM 702 O O . PHE A 1 87 ? 4.051 -0.682 -8.327 1.00 98.12 87 PHE A O 1
ATOM 709 N N . ILE A 1 88 ? 2.050 -1.495 -7.753 1.00 98.44 88 ILE A N 1
ATOM 710 C CA . ILE A 1 88 ? 1.297 -0.801 -8.795 1.00 98.44 88 ILE A CA 1
ATOM 711 C C . ILE A 1 88 ? 0.134 -0.071 -8.134 1.00 98.44 88 ILE A C 1
ATOM 713 O O . ILE A 1 88 ? -0.664 -0.676 -7.423 1.00 98.44 88 ILE A O 1
ATOM 717 N N . LEU A 1 89 ? 0.027 1.237 -8.359 1.00 98.50 89 LEU A N 1
ATOM 718 C CA . LEU A 1 89 ? -1.145 2.008 -7.956 1.00 98.50 89 LEU A CA 1
ATOM 719 C C . LEU A 1 89 ? -2.043 2.236 -9.169 1.00 98.50 89 LEU A C 1
ATOM 721 O O . LEU A 1 89 ? -1.600 2.825 -10.158 1.00 98.50 89 LEU A O 1
ATOM 725 N N . THR A 1 90 ? -3.313 1.856 -9.065 1.00 98.56 90 THR A N 1
ATOM 726 C CA . THR A 1 90 ? -4.324 2.108 -10.097 1.00 98.56 90 THR A CA 1
ATOM 727 C C . THR A 1 90 ? -5.436 3.027 -9.597 1.00 98.56 90 THR A C 1
ATOM 729 O O . THR A 1 90 ? -5.623 3.231 -8.391 1.00 98.56 90 THR A O 1
ATOM 732 N N . ASP A 1 91 ? -6.190 3.594 -10.536 1.00 97.38 91 ASP A N 1
ATOM 733 C CA . ASP A 1 91 ? -7.501 4.178 -10.251 1.00 97.38 91 ASP A CA 1
ATOM 734 C C . ASP A 1 91 ? -8.601 3.099 -10.155 1.00 97.38 91 ASP A C 1
ATOM 736 O O . ASP A 1 91 ? -8.328 1.895 -10.236 1.00 97.38 91 ASP A O 1
ATOM 740 N N . SER A 1 92 ? -9.852 3.533 -9.979 1.00 95.38 92 SER A N 1
ATOM 741 C CA . SER A 1 92 ? -11.029 2.660 -9.885 1.00 95.38 92 SER A CA 1
ATOM 742 C C . SER A 1 92 ? -11.379 1.922 -11.183 1.00 95.38 92 SER A C 1
ATOM 744 O O . SER A 1 92 ? -12.150 0.967 -11.146 1.00 95.38 92 SER A O 1
ATOM 746 N N . LYS A 1 93 ? -10.816 2.328 -12.327 1.00 96.31 93 LYS A N 1
ATOM 747 C CA . LYS A 1 93 ? -10.988 1.676 -13.635 1.00 96.31 93 LYS A CA 1
ATOM 748 C C . LYS A 1 93 ? -9.801 0.771 -13.983 1.00 96.31 93 LYS A C 1
ATOM 750 O O . LYS A 1 93 ? -9.641 0.398 -15.142 1.00 96.31 93 LYS A O 1
ATOM 755 N N . ASN A 1 94 ? -8.967 0.432 -12.996 1.00 95.94 94 ASN A N 1
ATOM 756 C CA . ASN A 1 94 ? -7.725 -0.329 -13.154 1.00 95.94 94 ASN A CA 1
ATOM 757 C C . ASN A 1 94 ? -6.708 0.329 -14.110 1.00 95.94 94 ASN A C 1
ATOM 759 O O . ASN A 1 94 ? -5.810 -0.341 -14.618 1.00 95.94 94 ASN A O 1
ATOM 763 N N . LYS A 1 95 ? -6.794 1.646 -14.345 1.00 97.81 95 LYS A N 1
ATOM 764 C CA . LYS A 1 95 ? -5.757 2.361 -15.091 1.00 97.81 95 LYS A CA 1
ATOM 765 C C . LYS A 1 95 ? -4.562 2.600 -14.175 1.00 97.81 95 LYS A C 1
ATOM 767 O O . LYS A 1 95 ? -4.708 3.172 -13.092 1.00 97.81 95 LYS A O 1
ATOM 772 N N . ILE A 1 96 ? -3.378 2.186 -14.621 1.00 98.38 96 ILE A N 1
ATOM 773 C CA . ILE A 1 96 ? -2.127 2.397 -13.887 1.00 98.38 96 ILE A CA 1
ATOM 774 C C . ILE A 1 96 ? -1.853 3.898 -13.773 1.00 98.38 96 ILE A C 1
ATOM 776 O O . ILE A 1 96 ? -1.841 4.623 -14.767 1.00 98.38 96 ILE A O 1
ATOM 780 N N . ILE A 1 97 ? -1.627 4.352 -12.542 1.00 97.94 97 ILE A N 1
ATOM 781 C CA . ILE A 1 97 ? -1.204 5.719 -12.234 1.00 97.94 97 ILE A CA 1
ATOM 782 C C . ILE A 1 97 ? 0.321 5.764 -12.120 1.00 97.94 97 ILE A C 1
ATOM 784 O O . ILE A 1 97 ? 0.945 6.682 -12.643 1.00 97.94 97 ILE A O 1
ATOM 788 N N . ASN A 1 98 ? 0.917 4.792 -11.419 1.00 98.19 98 ASN A N 1
ATOM 789 C CA . ASN A 1 98 ? 2.367 4.633 -11.292 1.00 98.19 98 ASN A CA 1
ATOM 790 C C . ASN A 1 98 ? 2.717 3.236 -10.753 1.00 98.19 98 ASN A C 1
ATOM 792 O O . ASN A 1 98 ? 1.871 2.584 -10.134 1.00 98.19 98 ASN A O 1
ATOM 796 N N . SER A 1 99 ? 3.972 2.823 -10.914 1.00 97.19 99 SER A N 1
ATOM 797 C CA . SER A 1 99 ? 4.505 1.565 -10.391 1.00 97.19 99 SER A CA 1
ATOM 798 C C . SER A 1 99 ? 5.952 1.697 -9.914 1.00 97.19 99 SER A C 1
ATOM 800 O O . SER A 1 99 ? 6.672 2.604 -10.329 1.00 97.19 99 SER A O 1
ATOM 802 N N . ALA A 1 100 ? 6.384 0.779 -9.055 1.00 96.31 100 ALA A N 1
ATOM 803 C CA . ALA A 1 100 ? 7.770 0.639 -8.630 1.00 96.31 100 ALA A CA 1
ATOM 804 C C . ALA A 1 100 ? 8.101 -0.834 -8.381 1.00 96.31 100 ALA A C 1
ATOM 806 O O . ALA A 1 100 ? 7.393 -1.501 -7.626 1.00 96.31 100 ALA A O 1
ATOM 807 N N . VAL A 1 101 ? 9.191 -1.288 -8.998 1.00 88.50 101 VAL A N 1
ATOM 808 C CA . VAL A 1 101 ? 9.804 -2.606 -8.782 1.00 88.50 101 VAL A CA 1
ATOM 809 C C . VAL A 1 101 ? 10.676 -2.554 -7.537 1.00 88.50 101 VAL A C 1
ATOM 811 O O . VAL A 1 101 ? 11.538 -1.646 -7.481 1.00 88.50 101 VAL A O 1
#

Foldseek 3Di:
DWDWDADPPPGIWIWDDDFAAGIDTDPDDDDADPDHDPVVVVCCVPAPVWDFDDWDDDPPFQKIWTWTQDPVGIKIWIWHNRDNIKTFIAGPVRHTPDMDD

Organism: NCBI:txid408172

InterPro domains:
  IPR051608 Ribosome Quality Control Complex Subunit NEMF [PTHR15239] (3-98)